Protein AF-A0A1N6QWE5-F1 (afdb_monomer_lite)

Structure (mmCIF, N/CA/C/O backbone):
data_AF-A0A1N6QWE5-F1
#
_entry.id   AF-A0A1N6QWE5-F1
#
loop_
_atom_site.group_PDB
_atom_site.id
_atom_site.type_symbol
_atom_site.label_atom_id
_atom_site.label_alt_id
_atom_site.label_comp_id
_atom_site.label_asym_id
_atom_site.label_entity_id
_atom_site.label_seq_id
_atom_site.pdbx_PDB_ins_code
_atom_site.Cartn_x
_atom_site.Cartn_y
_atom_site.Cartn_z
_atom_site.occupancy
_atom_site.B_iso_or_equiv
_atom_site.auth_seq_id
_atom_site.auth_comp_id
_atom_site.auth_asym_id
_atom_site.auth_atom_id
_atom_site.pdbx_PDB_model_num
ATOM 1 N N . MET A 1 1 ? -16.385 5.542 15.020 1.00 71.56 1 MET A N 1
ATOM 2 C CA . MET A 1 1 ? -16.870 5.509 13.623 1.00 71.56 1 MET A CA 1
ATOM 3 C C . MET A 1 1 ? -16.889 4.056 13.165 1.00 71.56 1 MET A C 1
ATOM 5 O O . MET A 1 1 ? -15.967 3.328 13.516 1.00 71.56 1 MET A O 1
ATOM 9 N N . SER A 1 2 ? -17.937 3.594 12.478 1.00 88.38 2 SER A N 1
ATOM 10 C CA . SER A 1 2 ? -17.965 2.214 11.960 1.00 88.38 2 SER A CA 1
ATOM 11 C C . SER A 1 2 ? -17.113 2.086 10.691 1.00 88.38 2 SER A C 1
ATOM 13 O O . SER A 1 2 ? -16.965 3.054 9.947 1.00 88.38 2 SER A O 1
ATOM 15 N N . LYS A 1 3 ? -16.586 0.885 10.402 1.00 83.62 3 LYS A N 1
ATOM 16 C CA . LYS A 1 3 ? -15.818 0.629 9.167 1.00 83.62 3 LYS A CA 1
ATOM 17 C C . LYS A 1 3 ? -16.622 0.992 7.915 1.00 83.62 3 LYS A C 1
ATOM 19 O O . LYS A 1 3 ? -16.065 1.565 6.993 1.00 83.62 3 LYS A O 1
ATOM 24 N N . GLN A 1 4 ? -17.919 0.682 7.884 1.00 86.88 4 GLN A N 1
ATOM 25 C CA . GLN A 1 4 ? -18.782 0.999 6.741 1.00 86.88 4 GLN A CA 1
ATOM 26 C C . GLN A 1 4 ? -18.911 2.504 6.500 1.00 86.88 4 GLN A C 1
ATOM 28 O O . GLN A 1 4 ? -18.773 2.935 5.361 1.00 86.88 4 GLN A O 1
ATOM 33 N N . GLN A 1 5 ? -19.129 3.295 7.554 1.00 89.00 5 GLN A N 1
ATOM 34 C CA . GLN A 1 5 ? -19.193 4.756 7.436 1.00 89.00 5 GLN A CA 1
ATOM 35 C C . GLN A 1 5 ? -17.862 5.330 6.949 1.00 89.00 5 GLN A C 1
ATOM 37 O O . GLN A 1 5 ? -17.844 6.099 5.996 1.00 89.00 5 GLN A O 1
ATOM 42 N N . PHE A 1 6 ? -16.745 4.870 7.520 1.00 88.94 6 PHE A N 1
ATOM 43 C CA . PHE A 1 6 ? -15.421 5.305 7.084 1.00 88.94 6 PHE A CA 1
ATOM 44 C C . PHE A 1 6 ? -15.169 4.993 5.597 1.00 88.94 6 PHE A C 1
ATOM 46 O O . PHE A 1 6 ? -14.691 5.855 4.864 1.00 88.94 6 PHE A O 1
ATOM 53 N N . MET A 1 7 ? -15.538 3.794 5.127 1.00 90.00 7 MET A N 1
ATOM 54 C CA . MET A 1 7 ? -15.422 3.440 3.706 1.00 90.00 7 MET A CA 1
ATOM 55 C C . MET A 1 7 ? -16.309 4.315 2.816 1.00 90.00 7 MET A C 1
ATOM 57 O O . MET A 1 7 ? -15.868 4.716 1.748 1.00 90.00 7 MET A O 1
ATOM 61 N N . ALA A 1 8 ? -17.539 4.618 3.239 1.00 87.56 8 ALA A N 1
ATOM 62 C CA . ALA A 1 8 ? -18.460 5.439 2.454 1.00 87.56 8 ALA A CA 1
ATOM 63 C C . ALA A 1 8 ? -17.953 6.878 2.254 1.00 87.56 8 ALA A C 1
ATOM 65 O O . ALA A 1 8 ? -18.242 7.488 1.230 1.00 87.56 8 ALA A O 1
ATOM 66 N N . GLU A 1 9 ? -17.201 7.404 3.220 1.00 88.94 9 GLU A N 1
ATOM 67 C CA . GLU A 1 9 ? -16.672 8.770 3.188 1.00 88.94 9 GLU A CA 1
ATOM 68 C C . GLU A 1 9 ? -15.307 8.875 2.488 1.00 88.94 9 GLU A C 1
ATOM 70 O O . GLU A 1 9 ? -15.024 9.899 1.871 1.00 88.94 9 GLU A O 1
ATOM 75 N N . ASN A 1 10 ? -14.461 7.839 2.579 1.00 87.62 10 ASN A N 1
ATOM 76 C CA . ASN A 1 10 ? -13.044 7.933 2.198 1.00 87.62 10 ASN A CA 1
ATOM 77 C C . ASN A 1 10 ? -12.652 7.098 0.971 1.00 87.62 10 ASN A C 1
ATOM 79 O O . ASN A 1 10 ? -11.591 7.340 0.407 1.00 87.62 10 ASN A O 1
ATOM 83 N N . LEU A 1 11 ? -13.458 6.113 0.558 1.00 89.31 11 LEU A N 1
ATOM 84 C CA . LEU A 1 11 ? -13.109 5.241 -0.565 1.00 89.31 11 LEU A CA 1
ATOM 85 C C . LEU A 1 11 ? -13.413 5.926 -1.902 1.00 89.31 11 LEU A C 1
ATOM 87 O O . LEU A 1 11 ? -14.576 6.203 -2.212 1.00 89.31 11 LEU A O 1
ATOM 91 N N . GLN A 1 12 ? -12.391 6.149 -2.729 1.00 86.25 12 GLN A N 1
ATOM 92 C CA . GLN A 1 12 ? -12.589 6.695 -4.070 1.00 86.25 12 GLN A CA 1
ATOM 93 C C . GLN A 1 12 ? -12.969 5.609 -5.085 1.00 86.25 12 GLN A C 1
ATOM 95 O O . GLN A 1 12 ? -12.842 4.400 -4.871 1.00 86.25 12 GLN A O 1
ATOM 100 N N . LYS A 1 13 ? -13.465 6.043 -6.249 1.00 85.06 13 LYS A N 1
ATOM 101 C CA . LYS A 1 13 ? -13.940 5.132 -7.294 1.00 85.06 13 LYS A CA 1
ATOM 102 C C . LYS A 1 13 ? -12.791 4.277 -7.842 1.00 85.06 13 LYS A C 1
ATOM 104 O O . LYS A 1 13 ? -11.909 4.780 -8.527 1.00 85.06 13 LYS A O 1
ATOM 109 N N . GLY A 1 14 ? -12.888 2.965 -7.635 1.00 83.56 14 GLY A N 1
ATOM 110 C CA . GLY A 1 14 ? -11.917 1.988 -8.136 1.00 83.56 14 GLY A CA 1
ATOM 111 C C . GLY A 1 14 ? -10.767 1.698 -7.173 1.00 83.56 14 GLY A C 1
ATOM 112 O O . GLY A 1 14 ? -9.923 0.866 -7.498 1.00 83.56 14 GLY A O 1
ATOM 113 N N . GLU A 1 15 ? -10.747 2.338 -6.004 1.00 88.62 15 GLU A N 1
ATOM 114 C CA . GLU A 1 15 ? -9.847 1.963 -4.921 1.00 88.62 15 GLU A CA 1
ATOM 115 C C . GLU A 1 15 ? -10.349 0.715 -4.193 1.00 88.62 15 GLU A C 1
ATOM 117 O O . GLU A 1 15 ? -11.552 0.455 -4.097 1.00 88.62 15 GLU A O 1
ATOM 122 N N . ILE A 1 16 ? -9.413 -0.052 -3.638 1.00 89.94 16 ILE A N 1
ATOM 123 C CA . ILE A 1 16 ? -9.716 -1.215 -2.806 1.00 89.94 16 ILE A CA 1
ATOM 124 C C . ILE A 1 16 ? -9.036 -1.037 -1.456 1.00 89.94 16 ILE A C 1
ATOM 126 O O . ILE A 1 16 ? -7.817 -0.916 -1.371 1.00 89.94 16 ILE A O 1
ATOM 130 N N . TYR A 1 17 ? -9.814 -1.046 -0.379 1.00 91.62 17 TYR A N 1
ATOM 131 C CA . TYR A 1 17 ? -9.256 -0.923 0.962 1.00 91.62 17 TYR A CA 1
ATOM 132 C C . TYR A 1 17 ? -8.385 -2.130 1.324 1.00 91.62 17 TYR A C 1
ATOM 134 O O . TYR A 1 17 ? -8.859 -3.267 1.337 1.00 91.62 17 TYR A O 1
ATOM 142 N N . ALA A 1 18 ? -7.124 -1.869 1.665 1.00 91.06 18 ALA A N 1
ATOM 143 C CA . ALA A 1 18 ? -6.159 -2.895 2.028 1.00 91.06 18 ALA A CA 1
ATOM 144 C C . ALA A 1 18 ? -6.111 -3.137 3.539 1.00 91.06 18 ALA A C 1
ATOM 146 O O . ALA A 1 18 ? -6.007 -4.285 3.962 1.00 91.06 18 ALA A O 1
ATOM 147 N N . GLY A 1 19 ? -6.194 -2.096 4.372 1.00 90.19 19 GLY A N 1
ATOM 148 C CA . GLY A 1 19 ? -6.116 -2.257 5.826 1.00 90.19 19 GLY A CA 1
ATOM 149 C C . GLY A 1 19 ? -5.620 -1.021 6.568 1.00 90.19 19 GLY A C 1
ATOM 150 O O . GLY A 1 19 ? -5.409 0.029 5.972 1.00 90.19 19 GLY A O 1
ATOM 151 N N . LEU A 1 20 ? -5.450 -1.163 7.884 1.00 91.56 20 LEU A N 1
ATOM 152 C CA . LEU A 1 20 ? -4.823 -0.154 8.736 1.00 91.56 20 LEU A CA 1
ATOM 153 C C . LEU A 1 20 ? -3.332 -0.477 8.862 1.00 91.56 20 LEU A C 1
ATOM 155 O O . LEU A 1 20 ? -2.973 -1.624 9.135 1.00 91.56 20 LEU A O 1
ATOM 159 N N . VAL A 1 21 ? -2.487 0.530 8.685 1.00 90.88 21 VAL A N 1
ATOM 160 C CA . VAL A 1 21 ? -1.050 0.452 8.929 1.00 90.88 21 VAL A CA 1
ATOM 161 C C . VAL A 1 21 ? -0.737 1.254 10.181 1.00 90.88 21 VAL A C 1
ATOM 163 O O . VAL A 1 21 ? -1.189 2.388 10.330 1.00 90.88 21 VAL A O 1
ATOM 166 N N . LEU A 1 22 ? 0.039 0.647 11.076 1.00 88.81 22 LEU A N 1
ATOM 167 C CA . LEU A 1 22 ? 0.470 1.308 12.298 1.00 88.81 22 LEU A CA 1
ATOM 168 C C . LEU A 1 22 ? 1.598 2.291 11.992 1.00 88.81 22 LEU A C 1
ATOM 170 O O . LEU A 1 22 ? 2.587 1.929 11.341 1.00 88.81 22 LEU A O 1
ATOM 174 N N . GLY A 1 23 ? 1.452 3.518 12.479 1.00 86.00 23 GLY A N 1
ATOM 175 C CA . GLY A 1 23 ? 2.511 4.512 12.421 1.00 86.00 23 GLY A CA 1
ATOM 176 C C . GLY A 1 23 ? 3.719 4.069 13.250 1.00 86.00 23 GLY A C 1
ATOM 177 O O . GLY A 1 23 ? 3.597 3.357 14.249 1.00 86.00 23 GLY A O 1
ATOM 178 N N . LYS A 1 24 ? 4.920 4.466 12.825 1.00 83.81 24 LYS A N 1
ATOM 179 C CA . LYS A 1 24 ? 6.163 4.247 13.582 1.00 83.81 24 LYS A CA 1
ATOM 180 C C . LYS A 1 24 ? 6.646 5.560 14.183 1.00 83.81 24 LYS A C 1
ATOM 182 O O . LYS A 1 24 ? 6.346 6.624 13.653 1.00 83.81 24 LYS A O 1
ATOM 187 N N . ASP A 1 25 ? 7.383 5.473 15.288 1.00 87.94 25 ASP A N 1
ATOM 188 C CA . ASP A 1 25 ? 8.059 6.617 15.920 1.00 87.94 25 ASP A CA 1
ATOM 189 C C . ASP A 1 25 ? 7.118 7.785 16.280 1.00 87.94 25 ASP A C 1
ATOM 191 O O . ASP A 1 25 ? 7.464 8.957 16.156 1.00 87.94 25 ASP A O 1
ATOM 195 N N . GLY A 1 26 ? 5.899 7.459 16.725 1.00 83.75 26 GLY A N 1
ATOM 196 C CA . GLY A 1 26 ? 4.879 8.445 17.096 1.00 83.75 26 GLY A CA 1
ATOM 197 C C . GLY A 1 26 ? 4.093 9.027 15.917 1.00 83.75 26 GLY A C 1
ATOM 198 O O . GLY A 1 26 ? 3.245 9.893 16.133 1.00 83.75 26 GLY A O 1
ATOM 199 N N . ALA A 1 27 ? 4.332 8.555 14.688 1.00 87.75 27 ALA A N 1
ATOM 200 C CA . ALA A 1 27 ? 3.457 8.849 13.560 1.00 87.75 27 ALA A CA 1
ATOM 201 C C . ALA A 1 27 ? 2.053 8.268 13.794 1.00 87.75 27 ALA A C 1
ATOM 203 O O . ALA A 1 27 ? 1.897 7.228 14.435 1.00 87.75 27 ALA A O 1
ATOM 204 N N . ALA A 1 28 ? 1.036 8.937 13.253 1.00 88.94 28 ALA A N 1
ATOM 205 C CA . ALA A 1 28 ? -0.334 8.449 13.307 1.00 88.94 28 ALA A CA 1
ATOM 206 C C . ALA A 1 28 ? -0.510 7.189 12.446 1.00 88.94 28 ALA A C 1
ATOM 208 O O . ALA A 1 28 ? 0.113 7.049 11.389 1.00 88.94 28 ALA A O 1
ATOM 209 N N . ASP A 1 29 ? -1.399 6.303 12.886 1.00 91.81 29 ASP A N 1
ATOM 210 C CA . ASP A 1 29 ? -1.873 5.192 12.068 1.00 91.81 29 ASP A CA 1
ATOM 211 C C . ASP A 1 29 ? -2.628 5.726 10.849 1.00 91.81 29 ASP A C 1
ATOM 213 O O . ASP A 1 29 ? -3.280 6.773 10.902 1.00 91.81 29 ASP A O 1
ATOM 217 N N . TYR A 1 30 ? -2.564 4.992 9.744 1.00 90.38 30 TYR A N 1
ATOM 218 C CA . TYR A 1 30 ? -3.193 5.405 8.496 1.00 90.38 30 TYR A CA 1
ATOM 219 C C . TYR A 1 30 ? -3.825 4.233 7.758 1.00 90.38 30 TYR A C 1
ATOM 221 O O . TYR A 1 30 ? -3.470 3.065 7.926 1.00 90.38 30 TYR A O 1
ATOM 229 N N . HIS A 1 31 ? -4.809 4.560 6.929 1.00 90.81 31 HIS A N 1
ATOM 230 C CA . HIS A 1 31 ? -5.558 3.599 6.137 1.00 90.81 31 HIS A CA 1
ATOM 231 C C . HIS A 1 31 ? -4.919 3.438 4.759 1.00 90.81 31 HIS A C 1
ATOM 233 O O . HIS A 1 31 ? -4.725 4.411 4.039 1.00 90.81 31 HIS A O 1
ATOM 239 N N . LEU A 1 32 ? -4.607 2.202 4.384 1.00 91.19 32 LEU A N 1
ATOM 240 C CA . LEU A 1 32 ? -3.999 1.876 3.103 1.00 91.19 32 LEU A CA 1
ATOM 241 C C . LEU A 1 32 ? -5.071 1.479 2.086 1.00 91.19 32 LEU A C 1
ATOM 243 O O . LEU A 1 32 ? -5.908 0.609 2.352 1.00 91.19 32 LEU A O 1
ATOM 247 N N . PHE A 1 33 ? -4.991 2.070 0.896 1.00 90.44 33 PHE A N 1
ATOM 248 C CA . PHE A 1 33 ? -5.869 1.792 -0.236 1.00 90.44 33 PHE A CA 1
ATOM 249 C C . PHE A 1 33 ? -5.041 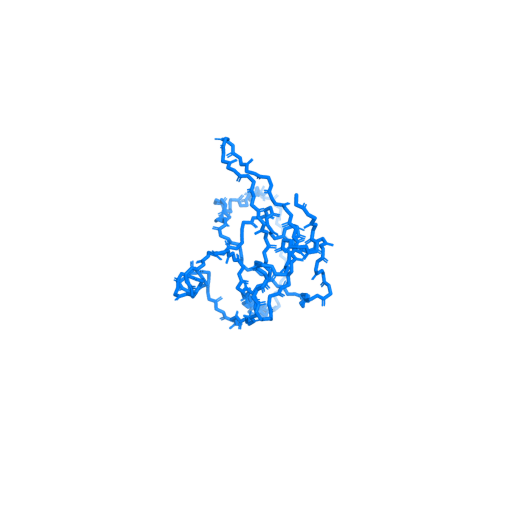1.387 -1.460 1.00 90.44 33 PHE A C 1
ATOM 251 O O . PHE A 1 33 ? -3.989 1.962 -1.742 1.00 90.44 33 PHE A O 1
ATOM 258 N N . LE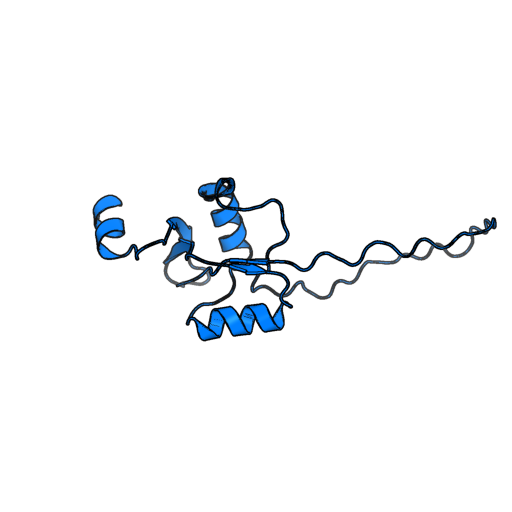U A 1 34 ? -5.518 0.376 -2.184 1.00 88.12 34 LEU A N 1
ATOM 259 C CA . LEU A 1 34 ? -5.006 -0.020 -3.487 1.00 88.12 34 LEU A CA 1
ATOM 260 C C . LEU A 1 34 ? -5.660 0.830 -4.568 1.00 88.12 34 LEU A C 1
ATOM 262 O O . LEU A 1 34 ? -6.863 0.712 -4.784 1.00 88.12 34 LEU A O 1
ATOM 266 N N . GLN A 1 35 ? -4.864 1.649 -5.251 1.00 84.81 35 GLN A N 1
ATOM 267 C CA . GLN A 1 35 ? -5.350 2.505 -6.328 1.00 84.81 35 GLN A CA 1
ATOM 268 C C . GLN A 1 35 ? -5.569 1.710 -7.625 1.00 84.81 35 GLN A C 1
ATOM 270 O O . GLN A 1 35 ? -4.866 0.722 -7.890 1.00 84.81 35 GLN A O 1
ATOM 275 N N . PRO A 1 36 ? -6.485 2.171 -8.494 1.00 80.25 36 PRO A N 1
ATOM 276 C CA . PRO A 1 36 ? -6.651 1.603 -9.818 1.00 80.25 36 PRO A CA 1
ATOM 277 C C . PRO A 1 36 ? -5.453 1.929 -10.726 1.00 80.25 36 PRO A C 1
ATOM 279 O O . PRO A 1 36 ? -4.883 3.022 -10.717 1.00 80.25 36 PRO A O 1
ATOM 282 N N . GLY A 1 37 ? -5.096 0.966 -11.576 1.00 75.38 37 GLY A N 1
ATOM 283 C CA . GLY A 1 37 ? -4.060 1.129 -12.595 1.00 75.38 37 GLY A CA 1
ATOM 284 C C . GLY A 1 37 ? -2.679 0.602 -12.201 1.00 75.38 37 GLY A C 1
ATOM 285 O O . GLY A 1 37 ? -2.347 0.370 -11.037 1.00 75.38 37 GLY A O 1
ATOM 286 N N . ALA A 1 38 ? -1.863 0.356 -13.224 1.00 73.38 38 ALA A N 1
ATOM 287 C CA . ALA A 1 38 ? -0.534 -0.210 -13.065 1.00 73.38 38 ALA A CA 1
ATOM 288 C C . ALA A 1 38 ? 0.406 0.277 -14.169 1.00 73.38 38 ALA A C 1
ATOM 290 O O . ALA A 1 38 ? 0.020 0.339 -15.336 1.00 73.38 38 ALA A O 1
ATOM 291 N N . ALA A 1 39 ? 1.660 0.542 -13.815 1.00 72.25 39 ALA A N 1
ATOM 292 C CA . ALA A 1 39 ? 2.723 0.795 -14.777 1.00 72.25 39 ALA A CA 1
ATOM 293 C C . ALA A 1 39 ? 3.603 -0.453 -14.903 1.00 72.25 39 ALA A C 1
ATOM 295 O O . ALA A 1 39 ? 4.218 -0.913 -13.941 1.00 72.25 39 ALA A O 1
ATOM 296 N N . THR A 1 40 ? 3.653 -1.039 -16.096 1.00 75.25 40 THR A N 1
ATOM 297 C CA . THR A 1 40 ? 4.419 -2.262 -16.379 1.00 75.25 40 THR A CA 1
ATOM 298 C C . THR A 1 40 ? 5.765 -1.956 -17.016 1.00 75.25 40 THR A C 1
ATOM 300 O O . THR A 1 40 ? 5.846 -1.126 -17.916 1.00 75.25 40 THR A O 1
ATOM 303 N N . GLY A 1 41 ? 6.807 -2.705 -16.646 1.00 74.62 41 GLY A N 1
ATOM 304 C CA . GLY A 1 41 ? 8.070 -2.709 -17.393 1.00 74.62 41 GLY A CA 1
ATOM 305 C C . GLY A 1 41 ? 8.958 -1.481 -17.171 1.00 74.62 41 GLY A C 1
ATOM 306 O O . GLY A 1 41 ? 9.879 -1.220 -17.953 1.00 74.62 41 GLY A O 1
ATOM 307 N N . VAL A 1 42 ? 8.694 -0.744 -16.099 1.00 81.31 42 VAL A N 1
ATOM 308 C CA . VAL A 1 42 ? 9.367 0.503 -15.736 1.00 81.31 42 VAL A CA 1
ATOM 309 C C . VAL A 1 42 ? 10.535 0.250 -14.784 1.00 81.31 42 VAL A C 1
ATOM 311 O O . VAL A 1 42 ? 10.572 -0.739 -14.047 1.00 81.31 42 VAL A O 1
ATOM 314 N N . THR A 1 43 ? 11.535 1.126 -14.833 1.00 84.62 43 THR A N 1
ATOM 315 C CA . THR A 1 43 ? 12.655 1.109 -13.883 1.00 84.62 43 THR A CA 1
ATOM 316 C C . THR A 1 43 ? 12.193 1.601 -12.513 1.00 84.62 43 THR A C 1
ATOM 318 O O . THR A 1 43 ? 11.169 2.270 -12.410 1.00 84.62 43 THR A O 1
ATOM 321 N N . TRP A 1 44 ? 12.956 1.304 -11.459 1.00 80.38 44 TRP A N 1
ATOM 322 C CA . TRP A 1 44 ? 12.634 1.754 -10.101 1.00 80.38 44 TRP A CA 1
ATOM 323 C C . TRP A 1 44 ? 12.549 3.286 -9.977 1.00 80.38 44 TRP A C 1
ATOM 325 O O . TRP A 1 44 ? 11.634 3.809 -9.354 1.00 80.38 44 TRP A O 1
ATOM 335 N N . GLN A 1 45 ? 13.433 4.030 -10.649 1.00 83.50 45 GLN A N 1
ATOM 336 C CA . GLN A 1 45 ? 13.349 5.495 -10.653 1.00 83.50 45 GLN A CA 1
ATOM 337 C C . GLN A 1 45 ? 12.092 5.992 -11.380 1.00 83.50 45 GLN A C 1
ATOM 339 O O . GLN A 1 45 ? 11.344 6.796 -10.834 1.00 83.50 45 GLN A O 1
ATOM 344 N N . ALA A 1 46 ? 11.804 5.446 -12.569 1.00 83.31 46 ALA A N 1
ATOM 345 C CA . ALA A 1 46 ? 10.574 5.767 -13.293 1.00 83.31 46 ALA A CA 1
ATOM 346 C C . ALA A 1 46 ? 9.325 5.396 -12.481 1.00 83.31 46 ALA A C 1
ATOM 348 O O . ALA A 1 46 ? 8.269 5.999 -12.661 1.00 83.31 46 ALA A O 1
ATOM 349 N N . ALA A 1 47 ? 9.457 4.423 -11.577 1.00 81.31 47 ALA A N 1
ATOM 350 C CA . ALA A 1 47 ? 8.406 4.024 -10.673 1.00 81.31 47 ALA A CA 1
ATOM 351 C C . ALA A 1 47 ? 8.101 5.040 -9.584 1.00 81.31 47 ALA A C 1
ATOM 353 O O . ALA A 1 47 ? 6.938 5.392 -9.387 1.00 81.31 47 ALA A O 1
ATOM 354 N N . MET A 1 48 ? 9.145 5.544 -8.933 1.00 83.25 48 MET A N 1
ATOM 355 C CA . MET A 1 48 ? 9.015 6.633 -7.973 1.00 83.25 48 MET A CA 1
ATOM 356 C C . MET A 1 48 ? 8.472 7.897 -8.640 1.00 83.25 48 MET A C 1
ATOM 358 O O . MET A 1 48 ? 7.558 8.523 -8.112 1.00 83.25 48 MET A O 1
ATOM 362 N N . ASP A 1 49 ? 8.977 8.238 -9.828 1.00 86.31 49 ASP A N 1
ATOM 363 C CA . ASP A 1 49 ? 8.540 9.430 -10.557 1.00 86.31 49 ASP A CA 1
ATOM 364 C C . ASP A 1 49 ? 7.073 9.326 -10.989 1.00 86.31 49 ASP A C 1
ATOM 366 O O . ASP A 1 49 ? 6.339 10.312 -10.950 1.00 86.31 49 ASP A O 1
ATOM 370 N N . TRP A 1 50 ? 6.630 8.137 -11.407 1.00 82.62 50 TRP A N 1
ATOM 371 C CA . TRP A 1 50 ? 5.240 7.901 -11.787 1.00 82.62 50 TRP A CA 1
ATOM 372 C C . TRP A 1 50 ? 4.290 7.994 -10.592 1.00 82.62 50 TRP A C 1
ATOM 374 O O . TRP A 1 50 ? 3.284 8.692 -10.693 1.00 82.62 50 TRP A O 1
ATOM 384 N N . ALA A 1 51 ? 4.637 7.377 -9.458 1.00 84.50 51 ALA A N 1
ATOM 385 C CA . ALA A 1 51 ? 3.860 7.517 -8.228 1.00 84.50 51 ALA A CA 1
ATOM 386 C C . ALA A 1 51 ? 3.774 8.993 -7.803 1.00 84.50 51 ALA A C 1
ATOM 388 O O . ALA A 1 51 ? 2.681 9.517 -7.594 1.00 84.50 51 ALA A O 1
ATOM 389 N N . LYS A 1 52 ? 4.908 9.707 -7.818 1.00 86.00 52 LYS A N 1
ATOM 390 C CA . LYS A 1 52 ? 4.978 11.129 -7.456 1.00 86.00 52 LYS A CA 1
ATOM 391 C C . LYS A 1 52 ? 4.146 12.022 -8.377 1.00 86.00 52 LYS A C 1
ATOM 393 O O . LYS A 1 52 ? 3.534 12.975 -7.905 1.00 86.00 52 LYS A O 1
ATOM 398 N N . LYS A 1 53 ? 4.091 11.724 -9.682 1.00 84.81 53 LYS A N 1
ATOM 399 C CA . LYS A 1 53 ? 3.220 12.436 -10.642 1.00 84.81 53 LYS A CA 1
ATOM 400 C C . LYS A 1 53 ? 1.739 12.315 -10.300 1.00 84.81 53 LYS A C 1
ATOM 402 O O . LYS A 1 53 ? 0.977 13.211 -10.641 1.00 84.81 53 LYS A O 1
ATOM 407 N N . LEU A 1 54 ? 1.348 11.220 -9.658 1.00 80.00 54 LEU A N 1
ATOM 408 C CA . LEU A 1 54 ? -0.018 10.976 -9.210 1.00 80.00 54 LEU A CA 1
ATOM 409 C C . LEU A 1 54 ? -0.275 11.515 -7.795 1.00 80.00 54 LEU A C 1
ATOM 411 O O . LEU A 1 54 ? -1.387 11.394 -7.307 1.00 80.00 54 LEU A O 1
ATOM 415 N N . GLY A 1 55 ? 0.725 12.139 -7.162 1.00 80.50 55 GLY A N 1
ATOM 416 C CA . GLY A 1 55 ? 0.637 12.631 -5.786 1.00 80.50 55 GLY A CA 1
ATOM 417 C C . GLY A 1 55 ? 0.931 11.571 -4.725 1.00 80.50 55 GLY A C 1
ATOM 418 O O . GLY A 1 55 ? 0.852 11.878 -3.544 1.00 80.50 55 GLY A O 1
ATOM 419 N N . HIS A 1 56 ? 1.325 10.366 -5.136 1.00 82.56 56 HIS A N 1
ATOM 420 C CA . HIS A 1 56 ? 1.490 9.207 -4.264 1.00 82.56 56 HIS A CA 1
ATOM 421 C C . HIS A 1 56 ? 2.956 8.779 -4.145 1.00 82.56 56 HIS A C 1
ATOM 423 O O . HIS A 1 56 ? 3.855 9.317 -4.801 1.00 82.56 56 HIS A O 1
ATOM 429 N N . SER A 1 57 ? 3.210 7.758 -3.329 1.00 84.62 57 SER A N 1
ATOM 430 C CA . SER A 1 57 ? 4.525 7.133 -3.199 1.00 84.62 57 SER A CA 1
ATOM 431 C C . SER A 1 57 ? 4.494 5.650 -3.591 1.00 84.62 57 SER A C 1
ATOM 433 O O . SER A 1 57 ? 3.455 5.087 -3.941 1.00 84.62 57 SER A O 1
ATOM 435 N N . LEU A 1 58 ? 5.665 5.015 -3.634 1.00 85.56 58 LEU A N 1
ATOM 436 C CA . LEU A 1 58 ? 5.723 3.561 -3.759 1.00 85.56 58 LEU A CA 1
ATOM 437 C C . LEU A 1 58 ? 5.469 2.921 -2.389 1.00 85.56 58 LEU A C 1
ATOM 439 O O . LEU A 1 58 ? 5.908 3.470 -1.376 1.00 85.56 58 LEU A O 1
ATOM 443 N N . PRO A 1 59 ? 4.860 1.729 -2.350 1.00 85.81 59 PRO A N 1
ATOM 444 C CA . PRO A 1 59 ? 4.589 1.059 -1.092 1.00 85.81 59 PRO A CA 1
ATOM 445 C C . PRO A 1 59 ? 5.905 0.643 -0.422 1.00 85.81 59 PRO A C 1
ATOM 447 O O . PRO A 1 59 ? 6.815 0.103 -1.063 1.00 85.81 59 PRO A O 1
ATOM 450 N N . SER A 1 60 ? 6.001 0.884 0.878 1.00 86.44 60 SER A N 1
ATOM 451 C CA . SER A 1 60 ? 7.018 0.317 1.764 1.00 86.44 60 SER A CA 1
ATOM 452 C C . SER A 1 60 ? 6.890 -1.206 1.833 1.00 86.44 60 SER A C 1
ATOM 454 O O . SER A 1 60 ? 5.889 -1.791 1.406 1.00 86.44 60 SER A O 1
ATOM 456 N N . ARG A 1 61 ? 7.884 -1.895 2.401 1.00 84.44 61 ARG A N 1
ATOM 457 C CA . ARG A 1 61 ? 7.817 -3.360 2.536 1.00 84.44 61 ARG A CA 1
ATOM 458 C C . ARG A 1 61 ? 6.681 -3.801 3.455 1.00 84.44 61 ARG A C 1
ATOM 460 O O . ARG A 1 61 ? 6.068 -4.838 3.211 1.00 84.44 61 ARG A O 1
ATOM 467 N N . ALA A 1 62 ? 6.388 -3.013 4.489 1.00 85.12 62 ALA A N 1
ATOM 468 C CA . ALA A 1 62 ? 5.277 -3.277 5.399 1.00 85.12 62 ALA A CA 1
ATOM 469 C C . ALA A 1 62 ? 3.923 -3.148 4.683 1.00 85.12 62 ALA A C 1
ATOM 471 O O . ALA A 1 62 ? 3.083 -4.041 4.786 1.00 85.12 62 ALA A O 1
ATOM 472 N N . GLU A 1 63 ? 3.740 -2.083 3.900 1.00 88.31 63 GLU A N 1
ATOM 473 C CA . GLU A 1 63 ? 2.527 -1.881 3.100 1.00 88.31 63 GLU A CA 1
ATOM 474 C C . GLU A 1 63 ? 2.373 -2.973 2.039 1.00 88.31 63 GLU A C 1
ATOM 476 O O . GLU A 1 63 ? 1.291 -3.538 1.896 1.00 88.31 63 GLU A O 1
ATOM 481 N N . GLN A 1 64 ? 3.455 -3.344 1.345 1.00 87.12 64 GLN A N 1
ATOM 482 C CA . GLN A 1 64 ? 3.444 -4.459 0.393 1.00 87.12 64 GLN A CA 1
ATOM 483 C C . GLN A 1 64 ? 3.025 -5.781 1.043 1.00 87.12 64 GLN A C 1
ATOM 485 O O . GLN A 1 64 ? 2.244 -6.526 0.451 1.00 87.12 64 GLN A O 1
ATOM 490 N N . ALA A 1 65 ? 3.510 -6.077 2.252 1.00 87.44 65 ALA A N 1
ATOM 491 C CA . ALA A 1 65 ? 3.119 -7.281 2.977 1.00 87.44 65 ALA A CA 1
ATOM 492 C C . 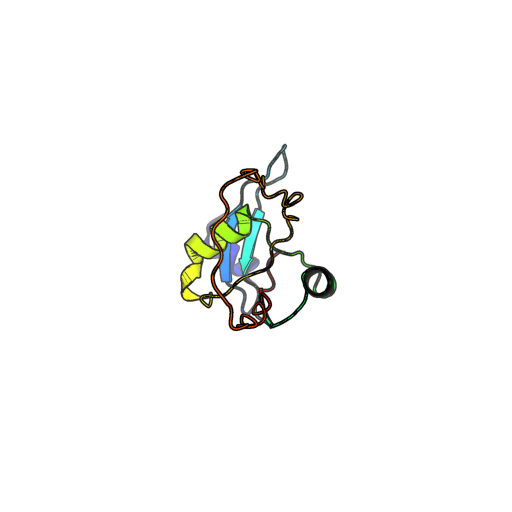ALA A 1 65 ? 1.624 -7.270 3.328 1.00 87.44 65 ALA A C 1
ATOM 494 O O . ALA A 1 65 ? 0.944 -8.277 3.132 1.00 87.44 65 ALA A O 1
ATOM 495 N N . LEU A 1 66 ? 1.098 -6.128 3.785 1.00 90.00 66 LEU A N 1
ATOM 496 C CA . LEU A 1 66 ? -0.323 -5.978 4.103 1.00 90.00 66 LEU A CA 1
ATOM 497 C C . LEU A 1 66 ? -1.206 -6.133 2.856 1.00 90.00 66 LEU A C 1
ATOM 499 O O . LEU A 1 66 ? -2.213 -6.840 2.884 1.00 90.00 66 LEU A O 1
ATOM 503 N N . LEU A 1 67 ? -0.799 -5.523 1.743 1.00 89.38 67 LEU A N 1
ATOM 504 C CA . LEU A 1 67 ? -1.475 -5.649 0.453 1.00 89.38 67 LEU A CA 1
ATOM 505 C C . LEU A 1 67 ? -1.492 -7.091 -0.039 1.00 89.38 67 LEU A C 1
ATOM 507 O O . LEU A 1 67 ? -2.525 -7.573 -0.493 1.00 89.38 67 LEU A O 1
ATOM 511 N N . PHE A 1 68 ? -0.366 -7.792 0.071 1.00 87.12 68 PHE A N 1
ATOM 512 C CA . PHE A 1 68 ? -0.289 -9.191 -0.323 1.00 87.12 68 PHE A CA 1
ATOM 513 C C . PHE A 1 68 ? -1.118 -10.097 0.592 1.00 87.12 68 PHE A C 1
ATOM 515 O O . PHE A 1 68 ? -1.698 -11.066 0.115 1.00 87.12 68 PHE A O 1
ATOM 522 N N . ALA A 1 69 ? -1.198 -9.794 1.889 1.00 90.56 69 ALA A N 1
ATOM 523 C CA . ALA A 1 69 ? -2.006 -10.563 2.830 1.00 90.56 69 ALA A CA 1
ATOM 524 C C . ALA A 1 69 ? -3.510 -10.421 2.549 1.00 90.56 69 ALA A C 1
ATOM 526 O O . ALA A 1 69 ? -4.226 -11.421 2.551 1.00 90.56 69 ALA A O 1
ATOM 527 N N . ASN A 1 70 ? -3.977 -9.199 2.277 1.00 92.44 70 ASN A N 1
ATOM 528 C CA . ASN A 1 70 ? -5.410 -8.904 2.218 1.00 92.44 70 ASN A CA 1
ATOM 529 C C . ASN A 1 70 ? -5.988 -8.872 0.799 1.00 92.44 70 ASN A C 1
ATOM 531 O O . ASN A 1 70 ? -7.176 -9.126 0.637 1.00 92.44 70 ASN A O 1
ATOM 535 N N . LEU A 1 71 ? -5.173 -8.570 -0.215 1.00 91.06 71 LEU A N 1
ATOM 536 C CA . LEU A 1 71 ? -5.606 -8.353 -1.602 1.00 91.06 71 LEU A CA 1
ATOM 537 C C . LEU A 1 71 ? -4.826 -9.229 -2.592 1.00 91.06 71 LEU A C 1
ATOM 539 O O . LEU A 1 71 ? -4.582 -8.824 -3.728 1.00 91.06 71 LEU A O 1
ATOM 543 N N . LYS A 1 72 ? -4.386 -10.422 -2.168 1.00 87.31 72 LYS A N 1
ATOM 544 C CA . LYS A 1 72 ? -3.560 -11.334 -2.980 1.00 87.31 72 LYS A CA 1
ATOM 545 C C . LYS A 1 72 ? -4.156 -11.622 -4.359 1.00 87.31 72 LYS A C 1
ATOM 547 O O . LYS A 1 72 ? -3.422 -11.679 -5.338 1.00 87.31 72 LYS A O 1
ATOM 552 N N . ASP A 1 73 ? -5.470 -11.810 -4.412 1.00 88.62 73 ASP A N 1
ATOM 553 C CA . ASP A 1 73 ? -6.270 -12.068 -5.612 1.00 88.62 73 ASP A CA 1
ATOM 554 C C . ASP A 1 73 ? -6.199 -10.928 -6.629 1.00 88.62 73 ASP A C 1
ATOM 556 O O . ASP A 1 73 ? -6.330 -11.153 -7.831 1.00 88.62 73 ASP A O 1
ATOM 560 N N . GLN A 1 74 ? -5.930 -9.711 -6.161 1.00 86.38 74 GLN A N 1
ATOM 561 C CA . GLN A 1 74 ? -5.744 -8.587 -7.050 1.00 86.38 74 GLN A CA 1
ATOM 562 C C . GLN A 1 74 ? -4.394 -8.678 -7.760 1.00 86.38 74 GLN A C 1
ATOM 564 O O . GLN A 1 74 ? -4.300 -8.172 -8.871 1.00 86.38 74 GLN A O 1
ATOM 569 N N . PHE A 1 75 ? -3.340 -9.248 -7.169 1.00 83.31 75 PHE A N 1
ATOM 570 C CA . PHE A 1 75 ? -1.981 -9.194 -7.725 1.00 83.31 75 PHE A CA 1
ATOM 571 C C . PHE A 1 75 ? -1.686 -10.334 -8.705 1.00 83.31 75 PHE A C 1
ATOM 573 O O . PHE A 1 75 ? -2.037 -11.491 -8.493 1.00 83.31 75 PHE A O 1
ATOM 580 N N . GLU A 1 76 ? -0.951 -10.011 -9.770 1.00 81.81 76 GLU A N 1
ATOM 581 C CA . GLU A 1 76 ? -0.366 -11.028 -10.639 1.00 81.81 76 GLU A CA 1
ATOM 582 C C . GLU A 1 76 ? 0.893 -11.624 -9.982 1.00 81.81 76 GLU A C 1
ATOM 584 O O . GLU A 1 76 ? 1.565 -10.937 -9.208 1.00 81.81 76 GLU A O 1
ATOM 589 N N . PRO A 1 77 ? 1.282 -12.871 -10.311 1.00 79.81 77 PRO A N 1
ATOM 590 C CA . PRO A 1 77 ? 2.508 -13.498 -9.811 1.00 79.81 77 PRO A CA 1
ATOM 591 C C . PRO A 1 77 ? 3.756 -12.883 -10.475 1.00 79.81 77 PRO A C 1
ATOM 593 O O . PRO A 1 77 ? 4.439 -13.505 -11.292 1.00 79.81 77 PRO A O 1
ATOM 596 N N . ARG A 1 78 ? 4.035 -11.618 -10.155 1.00 77.56 78 ARG A N 1
ATOM 597 C CA . ARG A 1 78 ? 5.120 -10.795 -10.698 1.00 77.56 78 ARG A CA 1
ATOM 598 C C . ARG A 1 78 ? 5.871 -10.069 -9.585 1.00 77.56 78 ARG A C 1
ATOM 600 O O . ARG A 1 78 ? 5.466 -10.051 -8.428 1.00 77.56 78 ARG A O 1
ATOM 607 N N . TRP A 1 79 ? 6.979 -9.450 -9.974 1.00 75.19 79 TRP A N 1
ATOM 608 C CA . TRP A 1 79 ? 7.771 -8.586 -9.108 1.00 75.19 79 TRP A CA 1
ATOM 609 C C . TRP A 1 79 ? 7.164 -7.186 -9.068 1.00 75.19 79 TRP A C 1
ATOM 611 O O . TRP A 1 79 ? 6.847 -6.632 -10.126 1.00 75.19 79 TRP A O 1
ATOM 621 N N . TYR A 1 80 ? 7.064 -6.608 -7.871 1.00 80.31 80 TYR A N 1
ATOM 622 C CA . TYR A 1 80 ? 6.580 -5.248 -7.649 1.00 80.31 80 TYR A CA 1
ATOM 623 C C . TYR A 1 80 ? 7.649 -4.385 -6.973 1.00 80.31 80 TYR A C 1
ATOM 625 O O . TYR A 1 80 ? 8.384 -4.864 -6.111 1.00 80.31 80 TYR A O 1
ATOM 633 N N . TRP A 1 81 ? 7.759 -3.117 -7.376 1.00 83.44 81 TRP A N 1
ATOM 634 C CA . TRP A 1 81 ? 8.720 -2.177 -6.786 1.00 83.44 81 TRP A CA 1
ATOM 635 C C . TRP A 1 81 ? 8.265 -1.684 -5.404 1.00 83.44 81 TRP A C 1
ATOM 637 O O . TRP A 1 81 ? 7.109 -1.293 -5.247 1.00 83.44 81 TRP A O 1
ATOM 647 N N . SER A 1 82 ? 9.178 -1.668 -4.426 1.00 82.88 82 SER A N 1
ATOM 648 C CA . SER A 1 82 ? 9.000 -1.003 -3.123 1.00 82.88 82 SER A CA 1
ATOM 649 C C . SER A 1 82 ? 9.663 0.377 -3.105 1.00 82.88 82 SER A C 1
ATOM 651 O O . SER A 1 82 ? 10.628 0.595 -3.839 1.00 82.88 82 SER A O 1
ATOM 653 N N . SER A 1 83 ? 9.204 1.292 -2.248 1.00 81.88 83 SER A N 1
ATOM 654 C CA . SER A 1 83 ? 9.900 2.568 -1.976 1.00 81.88 83 SER A CA 1
ATOM 655 C C . SER A 1 83 ? 11.209 2.376 -1.214 1.00 81.88 83 SER A C 1
ATOM 657 O O . SER A 1 83 ? 12.136 3.166 -1.362 1.00 81.88 83 SER A O 1
ATOM 659 N N . GLU A 1 84 ? 11.314 1.309 -0.423 1.00 76.31 84 GLU A N 1
ATOM 660 C CA . GLU A 1 84 ? 12.539 0.986 0.296 1.00 76.31 84 GLU A CA 1
ATOM 661 C C . GLU A 1 84 ? 13.623 0.515 -0.672 1.00 76.31 84 GLU A C 1
ATOM 663 O O . GLU A 1 84 ? 13.473 -0.505 -1.357 1.00 76.31 84 GLU A O 1
ATOM 668 N N . GLN A 1 85 ? 14.737 1.248 -0.691 1.00 67.38 85 GLN A N 1
ATOM 669 C CA . GLN A 1 85 ? 15.934 0.828 -1.396 1.00 67.38 85 GLN A CA 1
ATOM 670 C C . GLN A 1 85 ? 16.446 -0.459 -0.745 1.00 67.38 85 GLN A C 1
ATOM 672 O O . GLN A 1 85 ? 16.610 -0.540 0.474 1.00 67.38 85 GLN A O 1
ATOM 677 N N . ALA A 1 86 ? 16.702 -1.489 -1.551 1.00 59.59 86 ALA A N 1
ATOM 678 C CA . ALA A 1 86 ? 17.488 -2.607 -1.062 1.00 59.59 86 ALA A CA 1
ATOM 679 C C . ALA A 1 86 ? 18.847 -2.041 -0.631 1.00 59.59 86 ALA A C 1
ATOM 681 O O . ALA A 1 86 ? 19.547 -1.444 -1.451 1.00 59.59 86 ALA A O 1
ATOM 682 N N . GLY A 1 87 ? 19.189 -2.187 0.655 1.00 52.16 87 GLY A N 1
ATOM 683 C CA . GLY A 1 87 ? 20.532 -1.884 1.147 1.00 52.16 87 GLY A CA 1
ATOM 684 C C . GLY A 1 87 ? 21.584 -2.555 0.257 1.00 52.16 87 GLY A C 1
ATOM 685 O O . GLY A 1 87 ? 21.249 -3.508 -0.457 1.00 52.16 87 GLY A O 1
ATOM 686 N N . PRO A 1 88 ? 22.829 -2.053 0.245 1.00 42.03 88 PRO A N 1
ATOM 687 C CA . PRO A 1 88 ? 23.827 -2.493 -0.716 1.00 42.03 88 PRO A CA 1
ATOM 688 C C . PRO A 1 88 ? 23.898 -4.021 -0.736 1.00 42.03 88 PRO A C 1
ATOM 690 O O . PRO A 1 88 ? 24.129 -4.668 0.285 1.00 42.03 88 PRO A O 1
ATOM 693 N N . SER A 1 89 ? 23.611 -4.596 -1.904 1.00 49.00 89 SER A N 1
ATOM 694 C CA . SER A 1 89 ? 23.575 -6.036 -2.114 1.00 49.00 89 SER A CA 1
ATOM 695 C C . SER A 1 89 ? 25.006 -6.561 -2.170 1.00 49.00 89 SER A C 1
ATOM 697 O O . SER A 1 89 ? 25.519 -6.899 -3.236 1.00 49.00 89 SER A O 1
ATOM 699 N N . TYR A 1 90 ? 25.690 -6.580 -1.032 1.00 47.19 90 TYR A N 1
ATOM 700 C CA . TYR A 1 90 ? 26.944 -7.297 -0.905 1.00 47.19 90 TYR A CA 1
ATOM 701 C C . TYR A 1 90 ? 26.602 -8.777 -0.755 1.00 47.19 90 TYR A C 1
ATOM 703 O O . TYR A 1 90 ? 26.259 -9.251 0.325 1.00 47.19 90 TYR A O 1
ATOM 711 N N . ALA A 1 91 ? 26.662 -9.518 -1.860 1.00 41.91 91 ALA A N 1
ATOM 712 C CA . ALA A 1 91 ? 26.802 -10.960 -1.769 1.00 41.91 91 ALA A CA 1
ATOM 713 C C . ALA A 1 91 ? 28.186 -11.225 -1.166 1.00 41.91 91 ALA A C 1
ATOM 715 O O . ALA A 1 91 ? 29.199 -10.863 -1.766 1.00 41.91 91 ALA A O 1
ATOM 716 N N . TRP A 1 92 ? 28.237 -11.808 0.032 1.00 34.03 92 TRP A N 1
ATOM 717 C CA . TRP A 1 92 ? 29.470 -12.397 0.546 1.00 34.03 92 TRP A CA 1
ATOM 718 C C . TRP A 1 92 ? 29.921 -13.462 -0.458 1.00 34.03 92 TRP A C 1
ATOM 720 O O . TRP A 1 92 ? 29.337 -14.538 -0.552 1.00 34.03 92 TRP A O 1
ATOM 730 N N . LEU A 1 93 ? 30.921 -13.121 -1.266 1.00 41.53 93 LEU A N 1
ATOM 731 C CA . LEU A 1 93 ? 31.523 -14.010 -2.246 1.00 41.53 93 LEU A CA 1
ATOM 732 C C . LEU A 1 93 ? 32.803 -14.548 -1.610 1.00 41.53 93 LEU A C 1
ATOM 734 O O . LEU A 1 93 ? 33.881 -13.979 -1.765 1.00 41.53 93 LEU A O 1
ATOM 738 N N . GLN A 1 94 ? 32.672 -15.617 -0.824 1.00 44.47 94 GLN A N 1
ATOM 739 C CA . GLN A 1 94 ? 33.832 -16.353 -0.333 1.00 44.47 94 GLN A CA 1
ATOM 740 C C . GLN A 1 94 ? 34.378 -17.189 -1.492 1.00 44.47 94 GLN A C 1
ATOM 742 O O . GLN A 1 94 ? 33.872 -18.264 -1.808 1.00 44.47 94 GLN A O 1
ATOM 747 N N . GLY A 1 95 ? 35.394 -16.657 -2.169 1.00 42.53 95 GLY A N 1
ATOM 748 C CA . GLY A 1 95 ? 36.171 -17.419 -3.136 1.00 42.53 95 GLY A CA 1
ATOM 749 C C . GLY A 1 95 ? 36.972 -18.495 -2.409 1.00 42.53 95 GLY A C 1
ATOM 750 O O . GLY A 1 95 ? 37.898 -18.178 -1.665 1.00 42.53 95 GLY A O 1
ATOM 751 N N . PHE A 1 96 ? 36.638 -19.765 -2.625 1.00 47.34 96 PHE A N 1
ATOM 752 C CA . PHE A 1 96 ? 37.545 -20.860 -2.294 1.00 47.34 96 PHE A CA 1
ATOM 753 C C . PHE A 1 96 ? 38.695 -20.828 -3.307 1.00 47.34 96 PHE A C 1
ATOM 755 O O . PHE A 1 96 ? 38.538 -21.233 -4.458 1.00 47.34 96 PHE A O 1
ATOM 762 N N . TYR A 1 97 ? 39.843 -20.282 -2.907 1.00 42.25 97 TYR A N 1
ATOM 763 C CA . TYR A 1 97 ? 41.067 -20.396 -3.692 1.00 42.25 97 TYR A CA 1
ATOM 76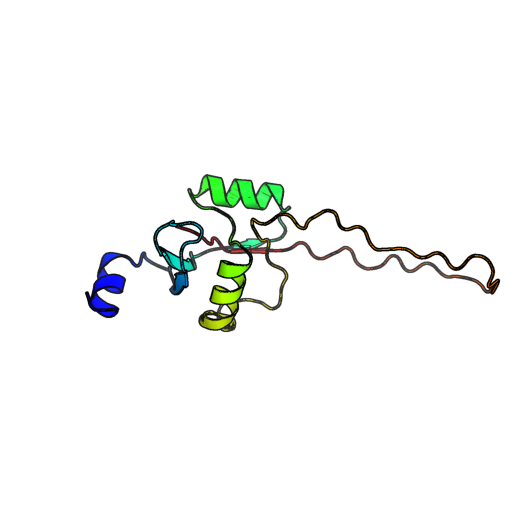4 C C . TYR A 1 97 ? 41.560 -21.852 -3.634 1.00 42.25 97 TYR A C 1
ATOM 766 O O . TYR A 1 97 ? 41.791 -22.378 -2.549 1.00 42.25 97 TYR A O 1
ATOM 774 N N . LEU A 1 98 ? 41.745 -22.446 -4.822 1.00 46.53 98 LEU A N 1
ATOM 775 C CA . LEU A 1 98 ? 42.340 -23.761 -5.133 1.00 46.53 98 LEU A CA 1
ATOM 776 C C . LEU A 1 98 ? 41.442 -25.004 -4.982 1.00 46.53 98 LEU A C 1
ATOM 778 O O . LEU A 1 98 ? 41.673 -25.883 -4.160 1.00 46.53 98 LEU A O 1
ATOM 782 N N . GLY A 1 99 ? 40.499 -25.135 -5.915 1.00 38.50 99 GLY A N 1
ATOM 783 C CA . GLY A 1 99 ? 39.945 -26.419 -6.347 1.00 38.50 99 GLY A CA 1
ATOM 784 C C . GLY A 1 99 ? 39.826 -26.427 -7.869 1.00 38.50 99 GLY A C 1
ATOM 785 O O . GLY A 1 99 ? 38.772 -26.114 -8.412 1.00 38.50 99 GLY A O 1
ATOM 786 N N . SER A 1 100 ? 40.925 -26.688 -8.575 1.00 47.34 100 SER A N 1
ATOM 787 C CA . SER A 1 100 ? 40.935 -26.755 -10.039 1.00 47.34 100 SER A CA 1
ATOM 788 C C . SER A 1 100 ? 40.030 -27.887 -10.536 1.00 47.34 100 SER A C 1
ATOM 790 O O . SER A 1 100 ? 40.303 -29.048 -10.248 1.00 47.34 100 SER A O 1
ATOM 792 N N . GLN A 1 101 ? 39.019 -27.575 -11.349 1.00 46.62 101 GLN A N 1
ATOM 793 C CA . GLN A 1 101 ? 38.395 -28.536 -12.263 1.00 46.62 101 GLN A CA 1
ATOM 794 C C . GLN A 1 101 ? 38.074 -27.841 -13.589 1.00 46.62 101 GLN A C 1
ATOM 796 O O . GLN A 1 101 ? 37.261 -26.923 -13.660 1.00 46.62 101 GLN A O 1
ATOM 801 N N . PHE A 1 102 ? 38.758 -28.279 -14.645 1.00 38.16 102 PHE A N 1
ATOM 802 C CA . PHE A 1 102 ? 38.443 -27.932 -16.025 1.00 38.16 102 PHE A CA 1
ATOM 803 C C . PHE A 1 102 ? 37.443 -28.952 -16.576 1.00 38.16 102 PHE A C 1
ATOM 805 O O . PHE A 1 102 ? 37.660 -30.144 -16.382 1.00 38.16 102 PHE A O 1
ATOM 812 N N . ILE A 1 103 ? 36.412 -28.488 -17.294 1.00 36.75 103 ILE A N 1
ATOM 813 C CA . ILE A 1 103 ? 36.021 -28.958 -18.640 1.00 36.75 103 ILE A CA 1
ATOM 814 C C . ILE A 1 103 ? 34.909 -28.045 -19.226 1.00 36.75 103 ILE A C 1
ATOM 816 O O . ILE A 1 103 ? 33.891 -27.780 -18.601 1.00 36.75 103 ILE A O 1
ATOM 820 N N . LEU A 1 104 ? 35.232 -27.545 -20.426 1.00 41.59 104 LEU A N 1
ATOM 821 C CA . LEU A 1 104 ? 34.517 -26.944 -21.576 1.00 41.59 104 LEU A CA 1
ATOM 822 C C . LEU A 1 104 ? 33.038 -26.466 -21.495 1.00 41.59 104 LEU A C 1
ATOM 824 O O . LEU A 1 104 ? 32.133 -27.182 -21.085 1.00 41.59 104 LEU A O 1
ATOM 828 N N . GLN A 1 105 ? 32.816 -25.251 -22.031 1.00 43.03 105 GLN A N 1
ATOM 829 C CA . GLN A 1 105 ? 31.534 -24.536 -22.234 1.00 43.03 105 GLN A CA 1
ATOM 830 C C . GLN A 1 105 ? 30.604 -25.201 -23.285 1.00 43.03 105 GLN A C 1
ATOM 832 O O . GLN A 1 105 ? 31.079 -26.001 -24.093 1.00 43.03 105 GLN A O 1
ATOM 837 N N . PRO A 1 106 ? 29.310 -24.806 -23.365 1.00 40.84 106 PRO A N 1
ATOM 838 C CA . PRO A 1 106 ? 28.932 -23.627 -24.169 1.00 40.84 106 PRO A CA 1
ATOM 839 C C . PRO A 1 106 ? 28.092 -22.567 -23.426 1.00 40.84 106 PRO A C 1
ATOM 841 O O . PRO A 1 106 ? 27.307 -22.854 -22.526 1.00 40.84 106 PRO A O 1
ATOM 844 N N . LEU A 1 107 ? 28.247 -21.319 -23.880 1.00 49.53 107 LEU A N 1
ATOM 845 C CA . LEU A 1 107 ? 27.508 -20.113 -23.495 1.00 49.53 107 LEU A CA 1
ATOM 846 C C . LEU A 1 107 ? 25.980 -20.280 -23.576 1.00 49.53 107 LEU A C 1
ATOM 848 O O . LEU A 1 107 ? 25.423 -20.371 -24.668 1.00 49.53 107 LEU A O 1
ATOM 852 N N . VAL A 1 108 ? 25.288 -20.129 -22.444 1.00 43.81 108 VAL A N 1
ATOM 853 C CA . VAL A 1 108 ? 23.877 -19.717 -22.437 1.00 43.81 108 VAL A CA 1
ATOM 854 C C . VAL A 1 108 ? 23.790 -18.331 -21.812 1.00 43.81 108 VAL A C 1
ATOM 856 O O . VAL A 1 108 ? 23.918 -18.155 -20.602 1.00 43.81 108 VAL A O 1
ATOM 859 N N . ARG A 1 109 ? 23.563 -17.316 -22.654 1.00 46.56 109 ARG A N 1
ATOM 860 C CA . ARG A 1 109 ? 23.060 -16.017 -22.196 1.00 46.56 109 ARG A CA 1
ATOM 861 C C . ARG A 1 109 ? 21.692 -16.262 -21.559 1.00 46.56 109 ARG A C 1
ATOM 863 O O . ARG A 1 109 ? 20.726 -16.529 -22.270 1.00 46.56 109 ARG A O 1
ATOM 870 N N . GLY A 1 110 ? 21.630 -16.202 -20.231 1.00 45.22 110 GLY A N 1
ATOM 871 C CA . GLY A 1 110 ? 20.380 -16.309 -19.485 1.00 45.22 110 GLY A CA 1
ATOM 872 C C . GLY A 1 110 ? 19.356 -15.249 -19.922 1.00 45.22 110 GLY A C 1
ATOM 873 O O . GLY A 1 110 ? 19.733 -14.183 -20.426 1.00 45.22 110 GLY A O 1
ATOM 874 N N . PRO A 1 111 ? 18.051 -15.523 -19.765 1.00 45.97 111 PRO A N 1
ATOM 875 C CA . PRO A 1 111 ? 17.001 -14.594 -20.156 1.00 45.97 111 PRO A CA 1
ATOM 876 C C . PRO A 1 111 ? 17.123 -13.288 -19.363 1.00 45.97 111 PRO A C 1
ATOM 878 O O . PRO A 1 111 ? 17.395 -13.292 -18.163 1.00 45.97 111 PRO A O 1
ATOM 881 N N . ARG A 1 112 ? 16.914 -12.154 -20.045 1.00 44.47 112 ARG A N 1
ATOM 882 C CA . ARG A 1 112 ? 16.922 -10.820 -19.422 1.00 44.47 112 ARG A CA 1
ATOM 883 C C . ARG A 1 112 ? 15.962 -10.803 -18.218 1.00 44.47 112 ARG A C 1
ATOM 885 O O . ARG A 1 112 ? 14.851 -11.325 -18.354 1.00 44.47 112 ARG A O 1
ATOM 892 N N . PRO A 1 113 ? 16.322 -10.172 -17.084 1.00 46.78 113 PRO A N 1
ATOM 893 C CA . PRO A 1 113 ? 15.413 -10.052 -15.951 1.00 46.78 113 PRO A CA 1
ATOM 894 C C . PRO A 1 113 ? 14.133 -9.340 -16.401 1.00 46.78 113 PRO A C 1
ATOM 896 O O . PRO A 1 113 ? 14.173 -8.242 -16.967 1.00 46.78 113 PRO A O 1
ATOM 899 N N . ARG A 1 114 ? 12.987 -10.001 -16.203 1.00 50.31 114 ARG A N 1
ATOM 900 C CA . ARG A 1 114 ? 11.673 -9.410 -16.474 1.00 50.31 114 ARG A CA 1
ATOM 901 C C . ARG A 1 114 ? 11.489 -8.239 -15.511 1.00 50.31 114 ARG A C 1
ATOM 903 O O . ARG A 1 114 ? 11.614 -8.403 -14.303 1.00 50.31 114 ARG A O 1
ATOM 910 N N . ARG A 1 115 ? 11.257 -7.049 -16.066 1.00 47.56 115 ARG A N 1
ATOM 911 C CA . ARG A 1 115 ? 11.191 -5.798 -15.304 1.00 47.56 115 ARG A CA 1
ATOM 912 C C . ARG A 1 115 ? 9.972 -5.800 -14.361 1.00 47.56 115 ARG A C 1
ATOM 914 O O . ARG A 1 115 ? 8.898 -6.205 -14.815 1.00 47.56 115 ARG A O 1
ATOM 921 N N . PRO A 1 116 ? 10.114 -5.351 -13.102 1.00 52.41 116 PRO A N 1
ATOM 922 C CA . PRO A 1 116 ? 9.005 -5.284 -12.152 1.00 52.41 116 PRO A CA 1
ATOM 923 C C . PRO A 1 116 ? 7.888 -4.333 -12.611 1.00 52.41 116 PRO A C 1
ATOM 925 O O . PRO A 1 116 ? 8.102 -3.430 -13.424 1.00 52.41 116 PRO A O 1
ATOM 928 N N . GLN A 1 117 ? 6.679 -4.566 -12.105 1.00 49.12 117 GLN A N 1
ATOM 929 C CA . GLN A 1 117 ? 5.490 -3.741 -12.322 1.00 49.12 117 GLN A CA 1
ATOM 930 C C . GLN A 1 117 ? 5.244 -2.854 -11.095 1.00 49.12 117 GLN A C 1
ATOM 932 O O . GLN A 1 117 ? 5.668 -3.162 -9.986 1.00 49.12 117 GLN A O 1
ATOM 937 N N . ILE A 1 118 ? 4.540 -1.747 -11.279 1.00 49.47 118 ILE A N 1
ATOM 938 C CA . ILE A 1 118 ? 4.038 -0.911 -10.192 1.00 49.47 118 ILE A CA 1
ATOM 939 C C . ILE A 1 118 ? 2.530 -1.014 -10.194 1.00 49.47 118 ILE A C 1
ATOM 941 O O . ILE A 1 118 ? 1.908 -0.948 -11.255 1.00 49.47 118 ILE A O 1
ATOM 945 N N . ARG A 1 119 ? 1.951 -1.099 -9.005 1.00 50.22 119 ARG A N 1
ATOM 946 C CA . ARG A 1 119 ? 0.579 -0.669 -8.768 1.00 50.22 119 ARG A CA 1
ATOM 947 C C . ARG A 1 119 ? 0.618 0.585 -7.921 1.00 50.22 119 ARG A C 1
ATOM 949 O O . ARG A 1 119 ? 1.427 0.654 -7.001 1.00 50.22 119 ARG A O 1
ATOM 956 N N . ASN A 1 120 ? -0.186 1.570 -8.304 1.00 42.09 120 ASN A N 1
ATOM 957 C CA . ASN A 1 120 ? -0.320 2.828 -7.579 1.00 42.09 120 ASN A CA 1
ATOM 958 C C . ASN A 1 120 ? -0.718 2.523 -6.138 1.00 42.09 120 ASN A C 1
ATOM 960 O O . ASN A 1 120 ? -1.740 1.881 -5.904 1.00 42.0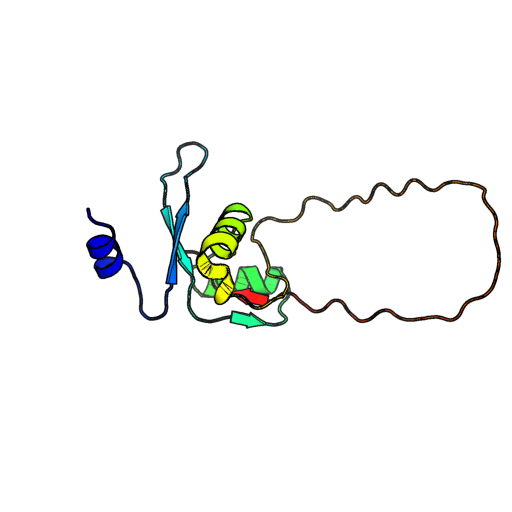9 120 ASN A O 1
ATOM 964 N N . LEU A 1 121 ? 0.132 2.873 -5.182 1.00 50.72 121 LEU A N 1
ATOM 965 C CA . LEU A 1 121 ? -0.010 2.368 -3.826 1.00 50.72 121 LEU A CA 1
ATOM 966 C C . LEU A 1 121 ? 0.598 3.335 -2.822 1.00 50.72 121 LEU A C 1
ATOM 968 O O . LEU A 1 121 ? 1.668 3.074 -2.280 1.00 50.72 121 LEU A O 1
ATOM 972 N N . THR A 1 12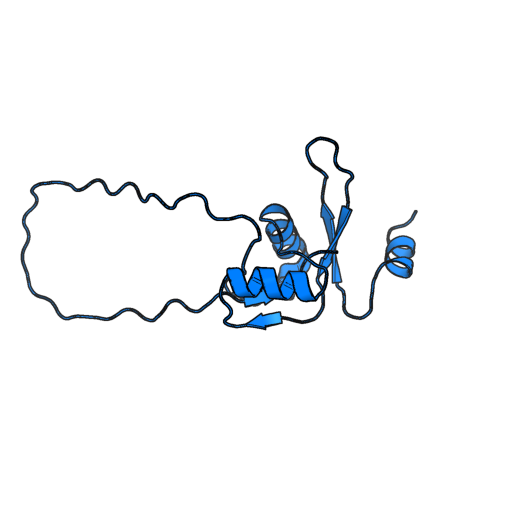2 ? -0.083 4.458 -2.607 1.00 36.12 122 THR A N 1
ATOM 973 C CA . THR A 1 122 ? -0.232 5.153 -1.310 1.00 36.12 122 THR A CA 1
ATOM 974 C C . THR A 1 122 ? -1.165 6.352 -1.484 1.00 36.12 122 THR A C 1
ATOM 976 O O . THR A 1 122 ? -1.510 6.657 -2.619 1.00 36.12 122 THR A O 1
ATOM 979 N N . LEU A 1 123 ? -1.628 6.929 -0.369 1.00 40.66 123 LEU A N 1
ATOM 980 C CA . LEU A 1 123 ? -2.535 8.084 -0.271 1.00 40.66 123 LEU A CA 1
ATOM 981 C C . LEU A 1 123 ? -1.979 9.359 -0.912 1.00 40.66 123 LEU A C 1
ATOM 983 O O . LEU A 1 123 ? -0.738 9.494 -0.989 1.00 40.66 123 LEU A O 1
#

pLDDT: mean 72.63, std 19.11, range [34.03, 92.44]

Sequence (123 aa):
MSKQQFMAENLQKGEIYAGLVLGKDGAADYHLFLQPGAATGVTWQAAMDWAKKLGHSLPSRAEQALLFANLKDQFEPRWYWSSEQAGPSYAWLQGFYLGSQFILQPLVRGPRPRRPQIRNLTL

Foldseek 3Di:
DDPVVVCVVPPDPQKDWLAWDPDPPPDHIDTKIFHDDKAAQDDLVVQQVVLVVVVHGFAAPRQVVSCCVRVVVVDDPFAEHHNDDDDPPPDPDPDPPDDDDDDDDDDDPDDDPGGGMYTNIDD

Secondary structure (DSSP, 8-state):
--HHHHHHHHPPTT-EEEEEE--STTPPPEEEEE-S-EE-S--HHHHHHHHHHTT--PPPHHHHHHHHHH-GGGS-SS-B--SSPPPP---------------------PPPPPPPBEE----

Radius of gyration: 20.38 Å; chains: 1; bounding box: 62×42×41 Å